Protein AF-A0AAN4W5P8-F1 (afdb_monomer)

Secondary structure (DSSP, 8-state):
--TT---HHHHHHHTT-EEEE-S----SS-PPTTS-SB---SSGGGGGTTPPTT--EEEE----TT-GGGTS--------SS--------

Organism: NCBI:txid981

Nearest PDB structures (foldseek):
  6ems-assembly1_A  TM=2.615E-01  e=1.660E+00  Thermococcus kodakarensis

Foldseek 3Di:
DPPVDDDPLQVVVVVQAQEEADQDPVDPDDDDPPSHPYYHDHDPVCRCPPPDPPGHYDYHYDDCPVPCVVVDDPPPPPPDPDDDDDDDDD

Solvent-accessible surface area (backbone atoms only — not comparable to full-atom values): 6164 Å² total; per-residue (Å²): 129,71,87,85,69,75,56,70,52,35,59,41,41,78,71,58,29,44,29,24,34,34,58,75,75,87,62,98,57,89,78,66,85,76,46,50,81,42,52,70,44,88,51,78,83,56,59,57,71,90,58,58,88,92,52,51,71,46,76,47,79,69,76,74,86,78,47,65,74,74,74,56,70,81,76,77,78,78,79,66,97,60,100,70,89,81,82,83,79,132

Structure (mmCIF, N/CA/C/O backbone):
data_AF-A0AAN4W5P8-F1
#
_entry.id   AF-A0AAN4W5P8-F1
#
loop_
_atom_site.group_PDB
_atom_site.id
_atom_site.type_symbol
_atom_site.label_atom_id
_atom_site.label_alt_id
_atom_site.label_comp_id
_atom_site.label_asym_id
_atom_site.label_entity_id
_atom_site.label_seq_id
_atom_site.pdbx_PDB_ins_code
_atom_site.Cartn_x
_atom_site.Cartn_y
_atom_site.Cartn_z
_atom_site.occupancy
_atom_site.B_iso_or_equiv
_atom_site.auth_seq_id
_atom_site.auth_comp_id
_atom_site.auth_asym_id
_atom_site.auth_atom_id
_atom_site.pdbx_PDB_model_num
ATOM 1 N N . MET A 1 1 ? -8.668 -18.017 -12.548 1.00 61.12 1 MET A N 1
ATOM 2 C CA . MET A 1 1 ? -7.688 -18.098 -11.447 1.00 61.12 1 MET A CA 1
ATOM 3 C C . MET A 1 1 ? -8.282 -19.017 -10.403 1.00 61.12 1 MET A C 1
ATOM 5 O O . MET A 1 1 ? -9.492 -18.936 -10.224 1.00 61.12 1 MET A O 1
ATOM 9 N N . ASP A 1 2 ? -7.498 -19.909 -9.804 1.00 67.12 2 ASP A N 1
ATOM 10 C CA . ASP A 1 2 ? -8.002 -20.750 -8.714 1.00 67.12 2 ASP A CA 1
ATOM 11 C C . ASP A 1 2 ? -8.446 -19.847 -7.552 1.00 67.12 2 ASP A C 1
ATOM 13 O O . ASP A 1 2 ? -7.681 -18.994 -7.101 1.00 67.12 2 ASP A O 1
ATOM 17 N N . SER A 1 3 ? -9.692 -20.001 -7.109 1.00 69.81 3 SER A N 1
ATOM 18 C CA . SER A 1 3 ? -10.273 -19.245 -5.997 1.00 69.81 3 SER A CA 1
ATOM 19 C C . SER A 1 3 ? -9.612 -19.552 -4.650 1.00 69.81 3 SER A C 1
ATOM 21 O O . SER A 1 3 ? -9.895 -18.865 -3.675 1.00 69.81 3 SER A O 1
ATOM 23 N N . SER A 1 4 ? -8.743 -20.567 -4.581 1.00 82.06 4 SER A N 1
ATOM 24 C CA . SER A 1 4 ? -7.975 -20.908 -3.379 1.00 82.06 4 SER A CA 1
ATOM 25 C C . SER A 1 4 ? -6.805 -19.954 -3.090 1.00 82.06 4 SER A C 1
ATOM 27 O O . SER A 1 4 ? -6.321 -19.905 -1.959 1.00 82.06 4 SER A O 1
ATOM 29 N N . ILE A 1 5 ? -6.340 -19.184 -4.084 1.00 84.12 5 ILE A N 1
ATOM 30 C CA . ILE A 1 5 ? -5.162 -18.318 -3.940 1.00 84.12 5 ILE A CA 1
ATOM 31 C C . ILE A 1 5 ? -5.592 -16.906 -3.547 1.00 84.12 5 ILE A C 1
ATOM 33 O O . ILE A 1 5 ? -6.180 -16.170 -4.341 1.00 84.12 5 ILE A O 1
ATOM 37 N N . VAL A 1 6 ? -5.218 -16.501 -2.334 1.00 87.00 6 VAL A N 1
ATOM 38 C CA . VAL A 1 6 ? -5.454 -15.152 -1.809 1.00 87.00 6 VAL A CA 1
ATOM 39 C C . VAL A 1 6 ? -4.153 -14.355 -1.820 1.00 87.00 6 VAL A C 1
ATOM 41 O O . VAL A 1 6 ? -3.119 -14.800 -1.323 1.00 87.00 6 VAL A O 1
ATOM 44 N N . TYR A 1 7 ? -4.205 -13.146 -2.376 1.00 91.31 7 TYR A N 1
ATOM 45 C CA . TYR A 1 7 ? -3.080 -12.218 -2.348 1.00 91.31 7 TYR A CA 1
ATOM 46 C C . TYR A 1 7 ? -2.918 -11.635 -0.941 1.00 91.31 7 TYR A C 1
ATOM 48 O O . TYR A 1 7 ? -3.865 -11.091 -0.380 1.00 91.31 7 TYR A O 1
ATOM 56 N N . PHE A 1 8 ? -1.703 -11.684 -0.394 1.00 93.25 8 PHE A N 1
ATOM 57 C CA . PHE A 1 8 ? -1.411 -11.185 0.955 1.00 93.25 8 PHE A CA 1
ATOM 58 C C . PHE A 1 8 ? -1.906 -9.744 1.231 1.00 93.25 8 PHE A C 1
ATOM 60 O O . PHE A 1 8 ? -2.528 -9.526 2.268 1.00 93.25 8 PHE A O 1
ATOM 67 N N . PRO A 1 9 ? -1.739 -8.765 0.318 1.00 94.75 9 PRO A N 1
ATOM 68 C CA . PRO A 1 9 ? -2.278 -7.420 0.518 1.00 94.75 9 PRO A CA 1
ATOM 69 C C . PRO A 1 9 ? -3.809 -7.386 0.565 1.00 94.75 9 PRO A C 1
ATOM 71 O O . PRO A 1 9 ? -4.367 -6.652 1.372 1.00 94.75 9 PRO A O 1
ATOM 74 N N . ALA A 1 10 ? -4.493 -8.218 -0.227 1.00 93.50 10 ALA A N 1
ATOM 75 C CA . ALA A 1 10 ? -5.952 -8.304 -0.197 1.00 93.50 10 ALA A CA 1
ATOM 76 C C . ALA A 1 10 ? -6.446 -8.796 1.174 1.00 93.50 10 ALA A C 1
ATOM 78 O O . ALA A 1 10 ? -7.332 -8.177 1.758 1.00 93.50 10 ALA A O 1
ATOM 79 N N . LEU A 1 11 ? -5.788 -9.814 1.741 1.00 94.31 11 LEU A N 1
ATOM 80 C CA . LEU A 1 11 ? -6.075 -10.295 3.096 1.00 94.31 11 LEU A CA 1
ATOM 81 C C . LEU A 1 11 ? -5.898 -9.187 4.150 1.00 94.31 11 LEU A C 1
ATOM 83 O O . LEU A 1 11 ? -6.717 -9.041 5.056 1.00 94.31 11 LEU A O 1
ATOM 87 N N . LEU A 1 12 ? -4.840 -8.381 4.041 1.00 97.00 12 LEU A N 1
ATOM 88 C CA . LEU A 1 12 ? -4.611 -7.259 4.954 1.00 97.00 12 LEU A CA 1
ATOM 89 C C . LEU A 1 12 ? -5.693 -6.175 4.816 1.00 97.00 12 LEU A C 1
ATOM 91 O O . LEU A 1 12 ? -6.179 -5.667 5.829 1.00 97.00 12 LEU A O 1
ATOM 95 N N . ARG A 1 13 ? -6.108 -5.849 3.587 1.00 95.75 13 ARG A N 1
ATOM 96 C CA . ARG A 1 13 ? -7.187 -4.882 3.325 1.00 95.75 13 ARG A CA 1
ATOM 97 C C . ARG A 1 13 ? -8.515 -5.322 3.919 1.00 95.75 13 ARG A C 1
ATOM 99 O O . ARG A 1 13 ? -9.197 -4.511 4.541 1.00 95.75 13 ARG A O 1
ATOM 106 N N . GLU A 1 14 ? -8.858 -6.600 3.776 1.00 94.75 14 GLU A N 1
ATOM 107 C CA . GLU A 1 14 ? -10.055 -7.192 4.389 1.00 94.75 14 GLU A CA 1
ATOM 108 C C . GLU A 1 14 ? -10.046 -7.051 5.921 1.00 94.75 14 GLU A C 1
ATOM 110 O O . GLU A 1 14 ? -11.098 -6.890 6.533 1.00 94.75 14 GLU A O 1
ATOM 115 N N . ASN A 1 15 ? -8.858 -7.010 6.533 1.00 96.69 15 ASN A N 1
ATOM 116 C CA . ASN A 1 15 ? -8.654 -6.783 7.967 1.00 96.69 15 ASN A CA 1
ATOM 117 C C . ASN A 1 15 ? -8.407 -5.301 8.329 1.00 96.69 15 ASN A C 1
ATOM 119 O O . ASN A 1 15 ? -7.965 -4.988 9.435 1.00 96.69 15 ASN A O 1
ATOM 123 N N . GLY A 1 16 ? -8.691 -4.371 7.413 1.00 96.94 16 GLY A N 1
ATOM 124 C CA . GLY A 1 16 ? -8.690 -2.929 7.670 1.00 96.94 16 GLY A CA 1
ATOM 125 C C . GLY A 1 16 ? -7.354 -2.211 7.465 1.00 96.94 16 GLY A C 1
ATOM 126 O O . GLY A 1 16 ? -7.276 -1.006 7.720 1.00 96.94 16 GLY A O 1
ATOM 127 N N . TYR A 1 17 ? -6.314 -2.891 6.980 1.00 98.25 17 TYR A N 1
ATOM 128 C CA . TYR A 1 17 ? -5.039 -2.245 6.668 1.00 98.25 17 TYR A CA 1
ATOM 129 C C . TYR A 1 17 ? -5.135 -1.415 5.387 1.00 98.25 17 TYR A C 1
ATOM 131 O O . TYR A 1 17 ? -5.738 -1.832 4.403 1.00 98.25 17 TYR A O 1
ATOM 139 N N . PHE A 1 18 ? -4.481 -0.256 5.387 1.00 98.06 18 PHE A N 1
ATOM 140 C CA . PHE A 1 18 ? -4.179 0.489 4.170 1.00 98.06 18 PHE A CA 1
ATOM 141 C C . PHE A 1 18 ? -2.915 -0.085 3.531 1.00 98.06 18 PHE A C 1
ATOM 143 O O . PHE A 1 18 ? -1.860 -0.121 4.168 1.00 98.06 18 PHE A O 1
ATOM 150 N N . THR A 1 19 ? -3.013 -0.564 2.298 1.00 97.69 19 THR A N 1
ATOM 151 C CA . THR A 1 19 ? -1.935 -1.320 1.651 1.00 97.69 19 THR A CA 1
ATOM 152 C C . THR A 1 19 ?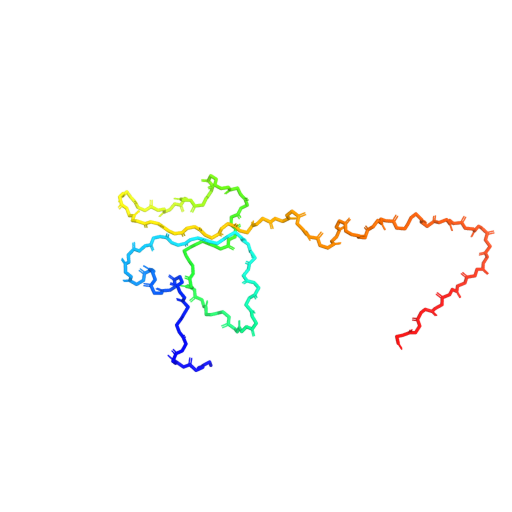 -1.435 -0.618 0.404 1.00 97.69 19 THR A C 1
ATOM 154 O O . THR A 1 19 ? -2.220 -0.300 -0.492 1.00 97.69 19 THR A O 1
ATOM 157 N N . THR A 1 20 ? -0.122 -0.412 0.304 1.00 97.50 20 THR A N 1
ATOM 158 C CA . THR A 1 20 ? 0.461 0.227 -0.879 1.00 97.50 20 THR A CA 1
ATOM 159 C C . THR A 1 20 ? 1.692 -0.493 -1.416 1.00 97.50 20 THR A C 1
ATOM 161 O O . THR A 1 20 ? 2.457 -1.093 -0.664 1.00 97.50 20 THR A O 1
ATOM 164 N N . LEU A 1 21 ? 1.882 -0.445 -2.735 1.00 96.12 21 LEU A N 1
ATOM 165 C CA . LEU A 1 21 ? 3.019 -1.025 -3.448 1.00 96.12 21 LEU A CA 1
ATOM 166 C C . LEU A 1 21 ? 3.682 0.009 -4.363 1.00 96.12 21 LEU A C 1
ATOM 168 O O . LEU A 1 21 ? 3.026 0.742 -5.093 1.00 96.12 21 LEU A O 1
ATOM 172 N N . ARG A 1 22 ? 5.013 0.044 -4.366 1.00 95.56 22 ARG A N 1
ATOM 173 C CA . ARG A 1 22 ? 5.775 0.913 -5.266 1.00 95.56 22 ARG A CA 1
ATOM 174 C C . ARG A 1 22 ? 5.922 0.293 -6.654 1.00 95.56 22 ARG A C 1
ATOM 176 O O . ARG A 1 22 ? 6.868 -0.477 -6.841 1.00 95.56 22 ARG A O 1
ATOM 183 N N . PHE A 1 23 ? 5.036 0.658 -7.593 1.00 90.56 23 PHE A N 1
ATOM 184 C CA . PHE A 1 23 ? 5.015 0.410 -9.059 1.00 90.56 23 PHE A CA 1
ATOM 185 C C . PHE A 1 23 ? 5.126 -1.041 -9.563 1.00 90.56 23 PHE A C 1
ATOM 187 O O . PHE A 1 23 ? 4.465 -1.442 -10.520 1.00 90.56 23 PHE A O 1
ATOM 194 N N . LYS A 1 24 ? 6.032 -1.826 -8.992 1.00 89.00 24 LYS A N 1
ATOM 195 C CA . LYS A 1 24 ? 6.523 -3.083 -9.530 1.00 89.00 24 LYS A CA 1
ATOM 196 C C . LYS A 1 24 ? 5.820 -4.256 -8.850 1.00 89.00 24 LYS A C 1
ATOM 198 O O . LYS A 1 24 ? 6.178 -4.651 -7.744 1.00 89.00 24 LYS A O 1
ATOM 203 N N . LYS A 1 25 ? 4.776 -4.779 -9.498 1.00 88.62 25 LYS A N 1
ATOM 204 C CA . LYS A 1 25 ? 4.025 -5.949 -9.009 1.00 88.62 25 LYS A CA 1
ATOM 205 C C . LYS A 1 25 ? 4.756 -7.256 -9.305 1.00 88.62 25 LYS A C 1
ATOM 207 O O . LYS A 1 25 ? 4.776 -8.130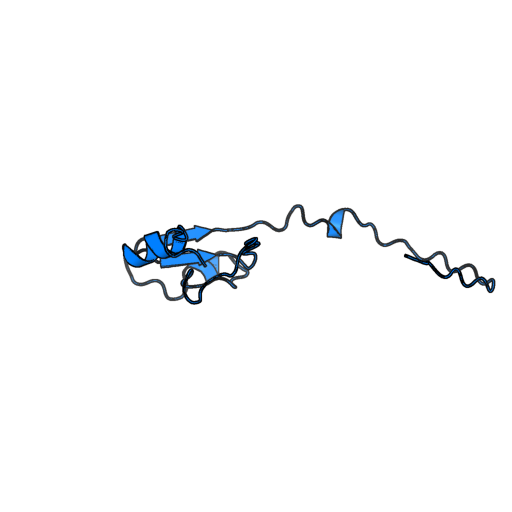 -8.451 1.00 88.62 25 LYS A O 1
ATOM 212 N N . ASP A 1 26 ? 5.319 -7.377 -10.511 1.00 86.50 26 ASP A N 1
ATOM 213 C CA . ASP A 1 26 ? 6.035 -8.560 -11.027 1.00 86.50 26 ASP A CA 1
ATOM 214 C C . ASP A 1 26 ? 5.359 -9.909 -10.721 1.00 86.50 26 ASP A C 1
ATOM 216 O O . ASP A 1 26 ? 6.014 -10.933 -10.536 1.00 86.50 26 ASP A O 1
ATOM 220 N N . TYR A 1 27 ? 4.027 -9.933 -10.651 1.00 87.31 27 TYR A N 1
ATOM 221 C CA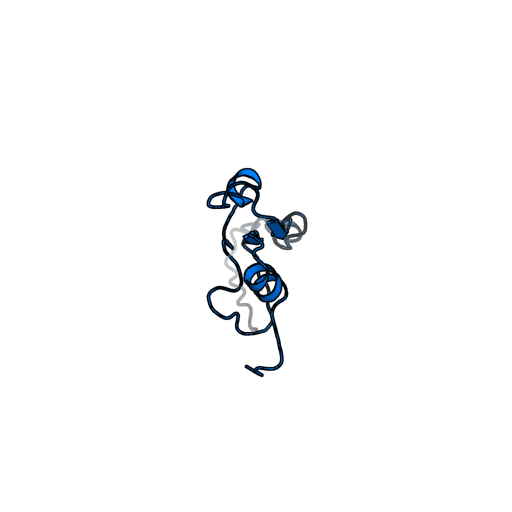 . TYR A 1 27 ? 3.310 -11.180 -10.446 1.00 87.31 27 TYR A CA 1
ATOM 222 C C . TYR A 1 27 ? 3.366 -12.014 -11.722 1.00 87.31 27 TYR A C 1
ATOM 224 O O . TYR A 1 27 ? 2.948 -11.567 -12.787 1.00 87.31 27 TYR A O 1
ATOM 232 N N . ASN A 1 28 ? 3.776 -13.273 -11.589 1.00 86.88 28 ASN A N 1
ATOM 233 C CA . ASN A 1 28 ? 3.726 -14.268 -12.666 1.00 86.88 28 ASN A CA 1
ATOM 234 C C . ASN A 1 28 ? 2.295 -14.784 -12.934 1.00 86.88 28 ASN A C 1
ATOM 236 O O . ASN A 1 28 ? 2.108 -15.846 -13.521 1.00 86.88 28 ASN A O 1
ATOM 240 N N . ALA A 1 29 ? 1.277 -14.066 -12.455 1.00 83.12 29 ALA A N 1
ATOM 241 C CA . ALA A 1 29 ? -0.124 -14.444 -12.518 1.00 83.12 29 ALA A CA 1
ATOM 242 C C . ALA A 1 29 ? -1.009 -13.196 -12.660 1.00 83.12 29 ALA A C 1
ATOM 244 O O . ALA A 1 29 ? -0.614 -12.090 -12.284 1.00 83.12 29 ALA A O 1
ATOM 245 N N . SER A 1 30 ? -2.218 -13.370 -13.199 1.00 81.94 30 SER A N 1
ATOM 246 C CA . SER A 1 30 ? -3.166 -12.272 -13.414 1.00 81.94 30 SER A CA 1
ATOM 247 C C . SER A 1 30 ? -3.558 -11.609 -12.093 1.00 81.94 30 SER A C 1
ATOM 249 O O . SER A 1 30 ? -4.261 -12.206 -11.291 1.00 81.94 30 SER A O 1
ATOM 251 N N . CYS A 1 31 ? -3.145 -10.362 -11.875 1.00 80.50 31 CYS A N 1
ATOM 252 C CA . CYS A 1 31 ? -3.524 -9.609 -10.683 1.00 80.50 31 CYS A CA 1
ATOM 253 C C . CYS A 1 31 ? -5.000 -9.182 -10.764 1.00 80.50 31 CYS A C 1
ATOM 255 O O . CYS A 1 31 ? -5.353 -8.446 -11.693 1.00 80.50 31 CYS A O 1
ATOM 257 N N . PRO A 1 32 ? -5.858 -9.564 -9.803 1.00 79.62 32 PRO A N 1
ATOM 258 C CA . PRO A 1 32 ? -7.194 -8.995 -9.688 1.00 79.62 32 PRO A CA 1
ATOM 259 C C . PRO A 1 32 ? -7.135 -7.475 -9.493 1.00 79.62 32 PRO A C 1
ATOM 261 O O . PRO A 1 32 ? -6.149 -6.926 -8.987 1.00 79.62 32 PRO A O 1
ATOM 264 N N . LYS A 1 33 ? -8.217 -6.781 -9.860 1.00 76.38 33 LYS A N 1
ATOM 265 C CA . LYS A 1 33 ? -8.405 -5.381 -9.456 1.00 76.38 33 LYS A CA 1
ATOM 266 C C . LYS A 1 33 ? -8.538 -5.322 -7.928 1.00 76.38 33 LYS A C 1
ATOM 268 O O . LYS A 1 33 ? -9.087 -6.242 -7.332 1.00 76.38 33 LYS A O 1
ATOM 273 N N . ASN A 1 34 ? -8.072 -4.235 -7.313 1.00 81.94 34 ASN A N 1
ATOM 274 C CA . ASN A 1 34 ? -8.202 -3.961 -5.874 1.00 81.94 34 ASN A CA 1
ATOM 275 C C . ASN A 1 34 ? -7.380 -4.864 -4.930 1.00 81.94 34 ASN A C 1
ATOM 277 O O . ASN A 1 34 ? -7.735 -5.017 -3.765 1.00 81.94 34 ASN A O 1
ATOM 281 N N . VAL A 1 35 ? -6.244 -5.416 -5.367 1.00 92.50 35 VAL A N 1
ATOM 282 C CA . VAL A 1 35 ? -5.302 -6.057 -4.422 1.00 92.50 35 VAL A CA 1
ATOM 283 C C . VAL A 1 35 ? -4.650 -5.021 -3.495 1.00 92.50 35 VAL A C 1
ATOM 285 O O . VAL A 1 35 ? -4.455 -5.296 -2.319 1.00 92.50 35 VAL A O 1
ATOM 288 N N . TRP A 1 36 ? -4.393 -3.813 -4.001 1.00 95.38 36 TRP A N 1
ATOM 289 C CA . TRP A 1 36 ? -3.738 -2.711 -3.288 1.00 95.38 36 TRP A CA 1
ATOM 290 C C . TRP A 1 36 ? -4.639 -1.474 -3.241 1.00 95.38 36 TRP A C 1
ATOM 292 O O . TRP A 1 36 ? -5.459 -1.280 -4.144 1.00 95.38 36 TRP A O 1
ATOM 302 N N . ASP A 1 37 ? -4.510 -0.640 -2.207 1.00 96.00 37 ASP A N 1
ATOM 303 C CA . ASP A 1 37 ? -5.143 0.687 -2.187 1.00 96.00 37 ASP A CA 1
ATOM 304 C C . ASP A 1 37 ? -4.423 1.652 -3.140 1.00 96.00 37 ASP A C 1
ATOM 306 O O . ASP A 1 37 ? -5.078 2.411 -3.849 1.00 96.00 37 ASP A O 1
ATOM 310 N N . LYS A 1 38 ? -3.086 1.572 -3.202 1.00 95.25 38 LYS A N 1
ATOM 311 C CA . LYS A 1 38 ? -2.236 2.322 -4.142 1.00 95.25 38 LYS A CA 1
ATOM 312 C C . LYS A 1 38 ? -1.089 1.436 -4.616 1.00 95.25 38 LYS A C 1
ATOM 314 O O . LYS A 1 38 ? -0.439 0.802 -3.792 1.00 95.25 38 LYS A O 1
ATOM 319 N N . ASP A 1 39 ? -0.820 1.364 -5.913 1.00 94.62 39 ASP A N 1
ATOM 320 C CA . ASP A 1 39 ? 0.229 0.483 -6.453 1.00 94.62 39 ASP A CA 1
ATOM 321 C C . ASP A 1 39 ? 1.168 1.145 -7.477 1.00 94.62 39 ASP A C 1
ATOM 323 O O . ASP A 1 39 ? 1.888 0.470 -8.215 1.00 94.62 39 ASP A O 1
ATOM 327 N N . ASP A 1 40 ? 1.198 2.476 -7.473 1.00 93.31 40 ASP A N 1
ATOM 328 C CA . ASP A 1 40 ? 1.791 3.335 -8.498 1.00 93.31 40 ASP A CA 1
ATOM 329 C C . ASP A 1 40 ? 2.568 4.536 -7.926 1.00 93.31 40 ASP A C 1
ATOM 331 O O . ASP A 1 40 ? 2.924 5.450 -8.663 1.00 93.31 40 ASP A O 1
ATOM 335 N N . PHE A 1 41 ? 2.842 4.572 -6.619 1.00 94.62 41 PHE A N 1
ATOM 336 C CA . PHE A 1 41 ? 3.539 5.711 -6.012 1.00 94.62 41 PHE A CA 1
ATOM 337 C C . PHE A 1 41 ? 5.046 5.686 -6.307 1.00 94.62 41 PHE A C 1
ATOM 339 O O . PHE A 1 41 ? 5.664 4.615 -6.327 1.00 94.62 41 PHE A O 1
ATOM 346 N N . TRP A 1 42 ? 5.668 6.858 -6.494 1.00 92.44 42 TRP A N 1
ATOM 347 C CA . TRP A 1 42 ? 7.112 6.946 -6.762 1.00 92.44 42 TRP A CA 1
ATOM 348 C C . TRP A 1 42 ? 7.930 7.256 -5.514 1.00 92.44 42 TRP A C 1
ATOM 350 O O . TRP A 1 42 ? 8.960 6.610 -5.289 1.00 92.44 42 TRP A O 1
ATOM 360 N N . ASP A 1 43 ? 7.479 8.221 -4.719 1.00 92.12 43 ASP A N 1
ATOM 361 C CA . ASP A 1 43 ? 8.127 8.641 -3.481 1.00 92.12 43 ASP A CA 1
ATOM 362 C C . ASP A 1 43 ? 7.465 7.974 -2.267 1.00 92.12 43 ASP A C 1
ATOM 364 O O . ASP A 1 43 ? 6.255 7.757 -2.231 1.00 92.12 43 ASP A O 1
ATOM 368 N N . ILE A 1 44 ? 8.252 7.636 -1.244 1.00 90.94 44 ILE A N 1
ATOM 369 C CA . ILE A 1 44 ? 7.718 7.045 -0.012 1.00 90.94 44 ILE A CA 1
ATOM 370 C C . ILE A 1 44 ? 6.728 7.981 0.698 1.00 90.94 44 ILE A C 1
ATOM 372 O O . ILE A 1 44 ? 5.805 7.500 1.352 1.00 90.94 44 ILE A O 1
ATOM 376 N N . ASN A 1 45 ? 6.859 9.299 0.540 1.00 92.56 45 ASN A N 1
ATOM 377 C CA . ASN A 1 45 ? 5.944 10.273 1.135 1.00 92.56 4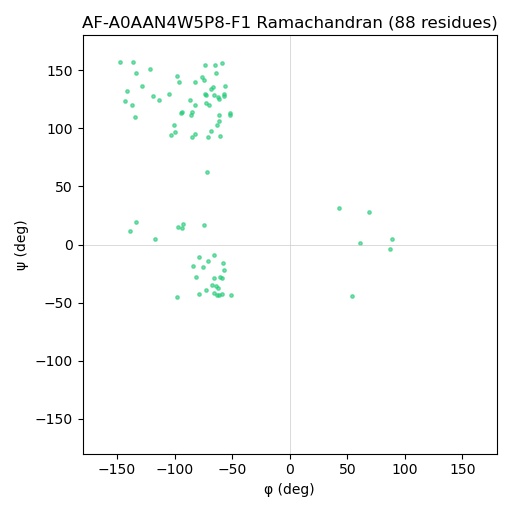5 ASN A CA 1
ATOM 378 C C . ASN A 1 45 ? 4.522 10.168 0.558 1.00 92.56 45 ASN A C 1
ATOM 380 O O . ASN A 1 45 ? 3.546 10.396 1.268 1.00 92.56 45 ASN A O 1
ATOM 384 N N . GLU A 1 46 ? 4.395 9.729 -0.694 1.00 95.31 46 GLU A N 1
ATOM 385 C CA . GLU A 1 46 ? 3.111 9.513 -1.366 1.00 95.31 46 GLU A CA 1
ATOM 386 C C . GLU A 1 46 ? 2.435 8.190 -0.952 1.00 95.31 46 GLU A C 1
ATOM 388 O O . GLU A 1 46 ? 1.281 7.934 -1.310 1.00 95.31 46 GLU A O 1
ATOM 393 N N . SER A 1 47 ? 3.147 7.311 -0.234 1.00 95.44 47 SER A N 1
ATOM 394 C CA . SER A 1 47 ? 2.704 5.936 0.057 1.00 95.44 47 SER A CA 1
ATOM 395 C C . SER A 1 47 ? 1.542 5.838 1.049 1.00 95.44 47 SER A C 1
ATOM 397 O O . SER A 1 47 ? 0.939 4.773 1.165 1.00 95.44 47 SER A O 1
ATOM 399 N N . LEU A 1 48 ? 1.230 6.921 1.767 1.00 96.00 48 LEU A N 1
ATOM 400 C CA . LEU A 1 48 ? 0.171 6.981 2.782 1.00 96.00 48 LEU A CA 1
ATOM 401 C C . LEU A 1 48 ? -0.949 7.972 2.432 1.00 96.00 48 LEU A C 1
ATOM 403 O O . LEU A 1 48 ? -1.855 8.184 3.241 1.00 96.00 48 LEU A O 1
ATOM 407 N N . GLU A 1 49 ? -0.914 8.576 1.246 1.00 95.31 49 GLU A N 1
ATOM 408 C CA . GLU A 1 49 ? -1.980 9.459 0.776 1.00 95.31 49 GLU A CA 1
ATOM 409 C C . GLU A 1 49 ? -3.301 8.691 0.655 1.00 95.31 49 GLU A C 1
ATOM 411 O O . GLU A 1 49 ? -3.368 7.644 0.017 1.00 95.31 49 GLU A O 1
ATOM 416 N N . GLY A 1 50 ? -4.361 9.208 1.280 1.00 94.12 50 GLY A N 1
ATOM 417 C CA . GLY A 1 50 ? -5.668 8.544 1.325 1.00 94.12 50 GLY A CA 1
ATOM 418 C C . GLY A 1 50 ? -5.845 7.546 2.475 1.00 94.12 50 GLY A C 1
ATOM 419 O O . GLY A 1 50 ?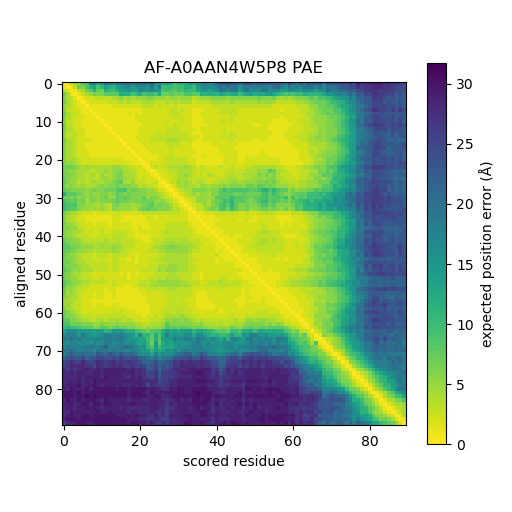 -6.958 7.053 2.673 1.00 94.12 50 GLY A O 1
ATOM 420 N N . ARG A 1 51 ? -4.808 7.291 3.288 1.00 97.19 51 ARG A N 1
ATOM 421 C CA . ARG A 1 51 ? -4.955 6.518 4.530 1.00 97.19 51 ARG A CA 1
ATOM 422 C C . ARG A 1 51 ? -5.815 7.281 5.538 1.00 97.19 51 ARG A C 1
ATOM 424 O O . ARG A 1 51 ? -5.597 8.467 5.783 1.00 97.19 51 ARG A O 1
ATOM 431 N N . LYS A 1 52 ? -6.748 6.586 6.194 1.00 97.31 52 LYS A N 1
ATOM 432 C CA . LYS A 1 52 ? -7.556 7.169 7.277 1.00 97.31 52 LYS A CA 1
ATOM 433 C C . LYS A 1 52 ? -6.734 7.351 8.554 1.00 97.31 52 LYS A C 1
ATOM 435 O O . LYS A 1 52 ? -5.774 6.622 8.818 1.00 97.31 52 LYS A O 1
ATOM 440 N N . GLU A 1 53 ? -7.141 8.298 9.394 1.00 96.50 53 GLU A N 1
ATOM 441 C CA . GLU A 1 53 ? -6.520 8.494 10.704 1.00 96.50 53 GLU A CA 1
ATOM 442 C C . GLU A 1 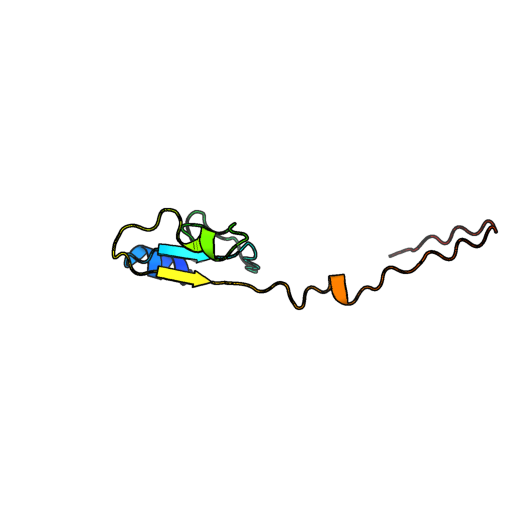53 ? -6.563 7.187 11.521 1.00 96.50 53 GLU A C 1
ATOM 444 O O . GLU A 1 53 ? -7.573 6.485 11.526 1.00 96.50 53 GLU A O 1
ATOM 449 N N . LYS A 1 54 ? -5.450 6.837 12.184 1.00 96.50 54 LYS A N 1
ATOM 450 C CA . LYS A 1 54 ? -5.274 5.611 12.999 1.00 96.50 54 LYS A CA 1
ATOM 451 C C . LYS A 1 54 ? -5.433 4.269 12.266 1.00 96.50 54 LYS A C 1
ATOM 453 O O . LYS A 1 54 ? -5.267 3.228 12.893 1.00 96.50 54 LYS A O 1
ATOM 458 N N . GLN A 1 55 ? -5.682 4.263 10.958 1.00 97.81 55 GLN A N 1
ATOM 459 C CA . GLN A 1 55 ? -5.741 3.029 10.179 1.00 97.81 55 GLN A CA 1
ATOM 460 C C . GLN A 1 55 ? -4.351 2.367 10.132 1.00 97.81 55 GLN A C 1
ATOM 462 O O . GLN A 1 55 ? -3.383 3.059 9.791 1.00 97.81 55 GLN A O 1
ATOM 467 N N . PRO A 1 56 ? -4.209 1.070 10.457 1.00 98.19 56 PRO A N 1
ATOM 468 C CA . PRO A 1 56 ? -2.932 0.384 10.304 1.00 98.19 56 PRO A CA 1
ATOM 469 C C . PRO A 1 56 ? -2.549 0.321 8.822 1.00 98.19 56 PRO A C 1
ATOM 471 O O . PRO A 1 56 ? -3.410 0.396 7.945 1.00 98.19 56 PRO A O 1
ATOM 474 N N . PHE A 1 57 ? -1.257 0.219 8.522 1.00 97.69 57 PHE A N 1
ATOM 475 C CA . PHE A 1 57 ? -0.784 0.230 7.141 1.00 97.69 57 PHE A CA 1
ATOM 476 C C . PHE A 1 57 ? 0.275 -0.832 6.875 1.00 97.69 57 PHE A C 1
ATOM 478 O O . PHE A 1 57 ? 0.973 -1.284 7.782 1.00 97.69 57 PHE A O 1
ATOM 485 N N . PHE A 1 58 ? 0.394 -1.201 5.605 1.00 97.56 58 PHE A N 1
ATOM 486 C CA . PHE A 1 58 ? 1.451 -2.048 5.079 1.00 97.56 58 PHE A CA 1
ATOM 487 C C . PHE A 1 58 ? 1.946 -1.464 3.754 1.00 97.56 58 PHE A C 1
ATOM 489 O O . PHE A 1 58 ? 1.175 -1.327 2.806 1.00 97.56 58 PHE A O 1
ATOM 496 N N . ILE A 1 59 ? 3.232 -1.117 3.689 1.00 96.94 59 ILE A N 1
ATOM 497 C CA . ILE A 1 59 ? 3.858 -0.552 2.489 1.00 96.94 59 ILE A CA 1
ATOM 498 C C . ILE A 1 59 ? 4.885 -1.550 1.963 1.00 96.94 59 ILE A C 1
ATOM 500 O O . ILE A 1 59 ? 5.821 -1.921 2.672 1.00 96.94 59 ILE A O 1
ATOM 504 N N . PHE A 1 60 ? 4.748 -1.937 0.699 1.00 95.69 60 PHE A N 1
ATOM 505 C CA . PHE A 1 60 ? 5.734 -2.731 -0.019 1.00 95.69 60 PHE A CA 1
ATOM 506 C C . PHE A 1 60 ? 6.573 -1.831 -0.934 1.00 95.69 60 PHE A C 1
ATOM 508 O O . PHE A 1 60 ? 6.134 -1.399 -2.005 1.00 95.69 60 PHE A O 1
ATOM 515 N N . TYR A 1 61 ? 7.796 -1.523 -0.498 1.00 94.31 61 TYR A N 1
ATOM 516 C CA . TYR A 1 61 ? 8.681 -0.578 -1.178 1.00 94.31 61 TYR A CA 1
ATOM 517 C C 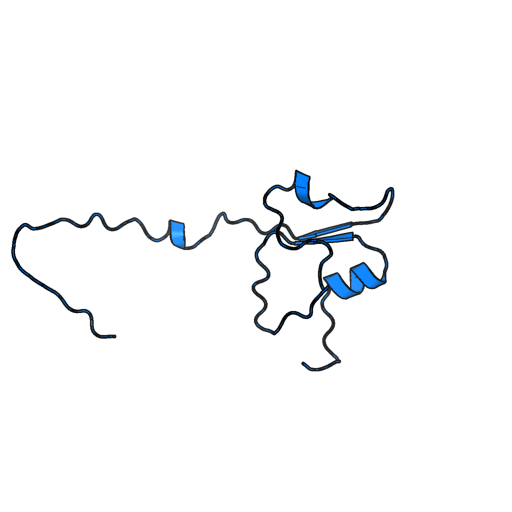. TYR A 1 61 ? 9.778 -1.296 -1.970 1.00 94.31 61 TYR A C 1
ATOM 519 O O . TYR A 1 61 ? 10.849 -1.615 -1.454 1.00 94.31 61 TYR A O 1
ATOM 527 N N . ASN A 1 62 ? 9.529 -1.518 -3.257 1.00 91.69 62 ASN A N 1
ATOM 528 C CA . ASN A 1 62 ? 10.560 -2.011 -4.166 1.00 91.69 62 ASN A CA 1
ATOM 529 C C . ASN A 1 62 ? 11.637 -0.943 -4.389 1.00 91.69 62 ASN A C 1
ATOM 531 O O . ASN A 1 62 ? 11.316 0.207 -4.695 1.00 91.69 62 ASN A O 1
ATOM 535 N N . THR A 1 63 ? 12.916 -1.321 -4.317 1.00 88.19 63 THR A N 1
ATOM 536 C CA . THR A 1 63 ? 14.035 -0.454 -4.720 1.00 88.19 63 THR A CA 1
ATOM 537 C C . THR A 1 63 ? 14.460 -0.784 -6.155 1.00 88.19 63 THR A C 1
ATOM 539 O O . THR A 1 63 ? 14.501 -1.945 -6.548 1.00 88.19 63 THR A O 1
ATOM 542 N N . TRP A 1 64 ? 14.783 0.228 -6.968 1.00 82.00 64 TRP A N 1
ATOM 543 C CA . TRP A 1 64 ? 15.246 0.033 -8.360 1.00 82.00 64 TRP A CA 1
ATOM 544 C C . TRP A 1 64 ? 16.778 -0.037 -8.466 1.00 82.00 64 TRP A C 1
ATOM 546 O O . TRP A 1 64 ? 17.342 0.184 -9.537 1.00 82.00 64 TRP A O 1
ATOM 556 N N . ILE A 1 65 ? 17.473 -0.278 -7.349 1.00 80.19 65 ILE A N 1
ATOM 557 C CA . ILE A 1 65 ? 18.938 -0.171 -7.266 1.00 80.19 65 ILE A CA 1
ATOM 558 C C . ILE A 1 65 ? 19.634 -1.166 -8.203 1.00 80.19 65 ILE A C 1
ATOM 560 O O . ILE A 1 65 ? 20.628 -0.809 -8.832 1.00 80.19 65 ILE A O 1
ATOM 564 N N . SER A 1 66 ? 19.086 -2.372 -8.353 1.00 70.25 66 SER A N 1
ATOM 565 C CA . SER A 1 66 ? 19.668 -3.449 -9.160 1.00 70.25 66 SER A CA 1
ATOM 566 C C . SER A 1 66 ? 19.091 -3.565 -10.575 1.00 70.25 66 SER A C 1
ATOM 568 O O . SER A 1 66 ? 19.285 -4.594 -11.217 1.00 70.25 66 SER A O 1
ATOM 570 N N . HIS A 1 67 ? 18.372 -2.554 -11.084 1.00 66.94 67 HIS A N 1
ATOM 571 C CA . HIS A 1 67 ? 17.771 -2.660 -12.415 1.00 66.94 67 HIS A CA 1
ATOM 572 C C . HIS A 1 67 ? 18.835 -2.955 -13.485 1.00 66.94 67 HIS A C 1
ATOM 574 O O . HIS A 1 67 ? 19.828 -2.234 -13.595 1.00 66.94 67 HIS A O 1
ATOM 580 N N . GLU A 1 68 ? 18.609 -4.003 -14.283 1.00 63.69 68 GLU A N 1
ATOM 581 C CA . GLU A 1 68 ? 19.558 -4.551 -15.268 1.00 63.69 68 GLU A CA 1
ATOM 582 C C . GLU A 1 68 ? 20.028 -3.515 -16.302 1.00 63.69 68 GLU A C 1
ATOM 584 O O . GLU A 1 68 ? 21.128 -3.605 -16.841 1.00 63.69 68 GLU A O 1
ATOM 589 N N . THR A 1 69 ? 19.262 -2.442 -16.508 1.00 64.06 69 THR A N 1
ATOM 590 C CA . THR A 1 69 ? 19.674 -1.289 -17.322 1.00 64.06 69 THR A CA 1
ATOM 591 C C . THR A 1 69 ? 20.963 -0.615 -16.835 1.00 64.06 69 THR A C 1
ATOM 593 O O . THR A 1 69 ? 21.578 0.114 -17.608 1.00 64.06 69 THR A O 1
ATOM 596 N N . ARG A 1 70 ? 21.412 -0.874 -15.598 1.00 59.88 70 ARG A N 1
ATOM 597 C CA . ARG A 1 70 ? 22.733 -0.467 -15.087 1.00 59.88 70 ARG A CA 1
ATOM 598 C C . ARG A 1 70 ? 23.869 -1.432 -15.448 1.00 59.88 70 ARG A C 1
ATOM 600 O O . ARG A 1 70 ? 25.022 -1.025 -15.391 1.00 59.88 70 ARG A O 1
ATOM 607 N N . LEU A 1 71 ? 23.566 -2.674 -15.828 1.00 61.56 71 LEU A N 1
ATOM 608 C CA . LEU A 1 71 ? 24.549 -3.652 -16.317 1.00 61.56 71 LEU A CA 1
ATOM 609 C C . LEU A 1 71 ? 24.879 -3.424 -17.798 1.00 61.56 71 LEU A C 1
ATOM 611 O O . LEU A 1 71 ? 25.991 -3.697 -18.250 1.00 61.56 71 LEU A O 1
ATOM 615 N N . HIS A 1 72 ? 23.940 -2.867 -18.562 1.00 63.12 72 HIS A N 1
ATOM 616 C CA . HIS A 1 72 ? 24.180 -2.482 -19.946 1.00 63.12 72 HIS A CA 1
ATOM 617 C C . HIS A 1 72 ? 24.807 -1.089 -20.028 1.00 63.12 72 HIS A C 1
ATOM 619 O O . HIS A 1 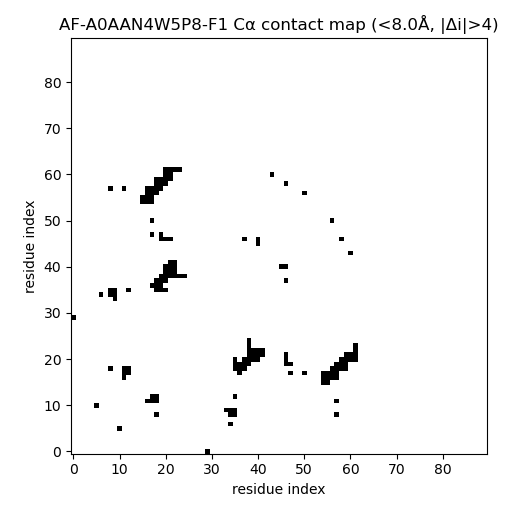72 ? 24.123 -0.070 -20.124 1.00 63.12 72 HIS A O 1
ATOM 625 N N . HIS A 1 73 ? 26.138 -1.043 -20.062 1.00 60.78 73 HIS A N 1
ATOM 626 C CA . HIS A 1 73 ? 26.846 0.140 -20.539 1.00 60.78 73 HIS A CA 1
ATOM 627 C C . HIS A 1 73 ? 26.363 0.436 -21.964 1.00 60.78 73 HIS A C 1
ATOM 629 O O . HIS A 1 73 ? 26.342 -0.463 -22.811 1.00 60.78 73 HIS A O 1
ATOM 635 N N . LYS A 1 74 ? 25.969 1.687 -22.244 1.00 61.88 74 LYS A N 1
ATOM 636 C CA . LYS A 1 74 ? 25.700 2.123 -23.619 1.00 61.88 74 LYS A CA 1
ATOM 637 C C . LYS A 1 74 ? 26.929 1.758 -24.446 1.00 61.88 74 LYS A C 1
ATOM 639 O O . LYS A 1 74 ? 28.003 2.309 -24.216 1.00 61.88 74 LYS A O 1
ATOM 644 N N . LYS A 1 75 ? 26.790 0.824 -25.390 1.00 56.69 75 LYS A N 1
ATOM 645 C CA . LYS A 1 75 ? 27.817 0.633 -26.409 1.00 56.69 75 LYS A CA 1
ATOM 646 C C . LYS A 1 75 ? 27.882 1.952 -27.163 1.00 56.69 75 LYS A C 1
ATOM 648 O O . LYS A 1 75 ? 26.954 2.277 -27.900 1.00 56.69 75 LYS A O 1
ATOM 653 N N . THR A 1 76 ? 28.936 2.730 -26.934 1.00 57.66 76 THR A N 1
ATOM 654 C CA . THR A 1 76 ? 29.316 3.796 -27.853 1.00 57.66 76 THR A CA 1
ATOM 655 C C . THR A 1 76 ? 29.385 3.142 -29.221 1.00 57.66 76 THR A C 1
ATOM 657 O O . THR A 1 76 ? 30.210 2.256 -29.446 1.00 57.66 76 THR A O 1
ATOM 660 N N . ALA A 1 77 ? 28.461 3.503 -30.108 1.00 56.56 77 ALA A N 1
ATOM 661 C CA . ALA A 1 77 ? 28.587 3.142 -31.501 1.00 56.56 77 ALA A CA 1
ATOM 662 C C . ALA A 1 77 ? 29.857 3.839 -31.989 1.00 56.56 77 ALA A C 1
ATOM 664 O O . ALA A 1 77 ? 29.870 5.053 -32.178 1.00 56.56 77 ALA A O 1
ATOM 665 N N . ILE A 1 78 ? 30.949 3.087 -32.121 1.00 56.47 78 ILE A N 1
ATOM 666 C CA . ILE A 1 78 ? 32.084 3.541 -32.911 1.00 56.47 78 ILE A CA 1
ATOM 667 C C . ILE A 1 78 ? 31.559 3.533 -34.343 1.00 56.47 78 ILE A C 1
ATOM 669 O O . ILE A 1 78 ? 31.432 2.478 -34.965 1.00 56.47 78 ILE A O 1
ATOM 673 N N . ILE A 1 79 ? 31.146 4.703 -34.823 1.00 52.25 79 ILE A N 1
ATOM 674 C CA . ILE A 1 79 ? 30.764 4.895 -36.215 1.00 52.25 79 ILE A CA 1
ATOM 675 C C . ILE A 1 79 ? 32.066 4.818 -37.010 1.00 52.25 79 ILE A C 1
ATOM 677 O O . ILE A 1 79 ? 32.775 5.808 -37.160 1.00 52.25 79 ILE A O 1
ATOM 681 N N . PHE A 1 80 ? 32.408 3.627 -37.494 1.00 51.81 80 PHE A N 1
ATOM 682 C CA . PHE A 1 80 ? 33.327 3.524 -38.616 1.00 51.81 80 PHE A CA 1
ATOM 683 C C . PHE A 1 80 ? 32.580 4.048 -39.842 1.00 51.81 80 PHE A C 1
ATOM 685 O O . PHE A 1 80 ? 31.534 3.517 -40.216 1.00 51.81 80 PHE A O 1
ATOM 692 N N . SER A 1 81 ? 33.101 5.103 -40.464 1.00 50.97 81 SER A N 1
ATOM 693 C CA . SER A 1 81 ? 32.643 5.618 -41.755 1.00 50.97 81 SER A CA 1
ATOM 694 C C . SER A 1 81 ? 33.051 4.658 -42.881 1.00 50.97 81 SER A C 1
ATOM 696 O O . SER A 1 81 ? 33.852 4.989 -43.750 1.00 50.97 81 SER A O 1
ATOM 698 N N . GLY A 1 82 ? 32.542 3.432 -42.826 1.00 55.94 82 GLY A N 1
ATOM 699 C CA . GLY A 1 82 ? 32.705 2.399 -43.835 1.00 55.94 82 GLY A CA 1
ATOM 700 C C . GLY A 1 82 ? 31.405 1.615 -43.921 1.00 55.94 82 GLY A C 1
ATOM 701 O O . GLY A 1 82 ? 30.902 1.133 -42.909 1.00 55.94 82 GLY A O 1
ATOM 702 N N . GLN A 1 83 ? 30.824 1.547 -45.116 1.00 54.84 83 GLN A N 1
ATOM 703 C CA . GLN A 1 83 ? 29.560 0.866 -45.380 1.00 54.84 83 GLN A CA 1
ATOM 704 C C . GLN A 1 83 ? 29.651 -0.628 -45.037 1.00 54.84 83 GLN A C 1
ATOM 706 O O . GLN A 1 83 ? 30.001 -1.438 -45.885 1.00 54.84 83 GLN A O 1
ATOM 711 N N . PHE A 1 84 ? 29.264 -1.018 -43.825 1.00 56.47 84 PHE A N 1
ATOM 712 C CA . PHE A 1 84 ? 28.947 -2.410 -43.523 1.00 56.47 84 PHE A CA 1
ATOM 713 C C . PHE A 1 84 ? 27.647 -2.468 -42.723 1.00 56.47 84 PHE A C 1
ATOM 715 O O . PHE A 1 84 ? 27.579 -2.062 -41.564 1.00 56.47 84 PHE A O 1
ATOM 722 N N . ARG A 1 85 ? 26.584 -2.966 -43.364 1.00 47.09 85 ARG A N 1
ATOM 723 C CA . ARG A 1 85 ? 25.347 -3.361 -42.685 1.00 47.09 85 ARG A CA 1
ATOM 724 C C . ARG A 1 85 ? 25.508 -4.796 -42.200 1.00 47.09 85 ARG A C 1
ATOM 726 O O . ARG A 1 85 ? 25.530 -5.716 -43.010 1.00 47.09 85 ARG A O 1
ATOM 733 N N . VAL A 1 86 ? 25.581 -4.980 -40.886 1.00 52.44 86 VAL A N 1
ATOM 734 C CA . VAL A 1 86 ? 25.433 -6.297 -40.259 1.00 52.44 86 VAL A CA 1
ATOM 735 C C . VAL A 1 86 ? 23.970 -6.453 -39.860 1.00 52.44 86 VAL A C 1
ATOM 737 O O . VAL A 1 86 ? 23.482 -5.727 -38.994 1.00 52.44 86 VAL A O 1
ATOM 740 N N . TYR A 1 87 ? 23.262 -7.381 -40.497 1.00 46.75 87 TYR A N 1
ATOM 741 C CA . TYR A 1 87 ? 21.933 -7.796 -40.056 1.00 46.75 87 TYR A CA 1
ATOM 742 C C . TYR A 1 87 ? 22.089 -8.909 -39.024 1.00 46.75 87 TYR A C 1
ATOM 744 O O . TYR A 1 87 ? 22.729 -9.924 -39.288 1.00 46.75 87 TYR A O 1
ATOM 752 N N . ARG A 1 88 ? 21.514 -8.714 -37.836 1.00 48.16 88 ARG A N 1
ATOM 753 C CA . ARG A 1 88 ? 21.417 -9.761 -36.820 1.00 48.16 88 ARG A CA 1
ATOM 754 C C . ARG A 1 88 ? 20.171 -10.592 -37.125 1.00 48.16 88 ARG A C 1
ATOM 756 O O . ARG A 1 88 ? 19.068 -10.056 -37.066 1.00 48.16 88 ARG A O 1
ATOM 763 N N . GLN A 1 89 ? 20.349 -11.860 -37.479 1.00 43.50 89 GLN A N 1
ATOM 764 C CA . GLN A 1 89 ? 19.270 -12.847 -37.431 1.00 43.50 89 GLN A CA 1
ATOM 765 C C . GLN A 1 89 ? 19.149 -13.371 -35.996 1.00 43.50 89 GLN A C 1
ATOM 767 O O . GLN A 1 89 ? 20.164 -13.511 -35.307 1.00 43.50 89 GLN A O 1
ATOM 772 N N . TYR A 1 90 ? 17.906 -13.550 -35.550 1.00 50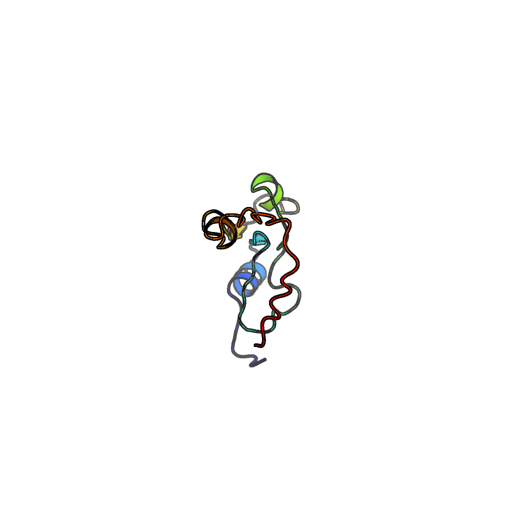.94 90 TYR A N 1
ATOM 773 C CA . TYR A 1 90 ? 17.561 -14.190 -34.281 1.00 50.94 90 TYR A CA 1
ATOM 774 C C . TYR A 1 90 ? 17.824 -15.690 -34.348 1.00 50.94 90 TYR A C 1
ATOM 776 O O . TYR A 1 90 ? 17.594 -16.261 -35.438 1.00 50.94 90 TYR A O 1
#

Radius of gyration: 21.29 Å; Cα contacts (8 Å, |Δi|>4): 78; chains: 1; bounding box: 44×31×58 Å

pLDDT: mean 81.33, std 17.17, range [43.5, 98.25]

Sequence (90 aa):
MDSSIVYFPALLRENGYFTTLRFKKDYNASCPKNVWDKDDFWDINESLEGRKEKQPFFIFYNTWISHETRLHHKKTAIIFSGQFRVYRQY

InterPro domains:
  IPR017850 Alkaline-phosphatase-like, core domain superfamily [SSF53649] (2-76)

Mean predicted aligned error: 11.17 Å